Protein AF-A0A924J3J9-F1 (afdb_monomer)

Nearest PDB structures (foldseek):
  7zmg-assembly1_P  TM=5.167E-01  e=5.742E+00  Thermochaetoides thermophila DSM 1495
  4cc9-assembly1_B  TM=5.277E-01  e=7.685E+00  Simian immunodeficiency virus

Solvent-accessible surface area (backbone atoms only — not comparable to full-atom values): 4933 Å² total; per-residue (Å²): 138,83,84,77,81,76,84,74,95,81,74,72,82,80,48,63,68,56,49,41,48,54,39,52,52,53,50,48,66,75,39,59,93,76,53,62,67,65,63,51,50,53,44,47,53,55,54,46,56,78,48,72,83,48,89,70,57,89,53,45,47,63,51,40,46,49,54,40,50,56,52,54,49,51,50,64,78,72,108

Secondary structure (DSSP, 8-state):
--------TTS----HHHHHHHHHHHHHHHHTTTS-HHHHHHHHHHHHHTTTT-S--TTHHHHHHHHHHHHHHHHHHT-

Radius of gyration: 15.39 Å; Cα contacts (8 Å, |Δi|>4): 39; chains: 1; bounding box: 33×22×48 Å

pLDDT: mean 82.26, std 18.71, range [35.44, 97.25]

Mean predicted aligned error: 9.09 Å

Structure (mmCIF, N/CA/C/O backbone):
data_AF-A0A924J3J9-F1
#
_entry.id   AF-A0A924J3J9-F1
#
loop_
_atom_site.group_PDB
_atom_site.id
_atom_site.type_symbol
_atom_site.label_atom_id
_atom_site.label_alt_id
_atom_site.label_comp_id
_atom_site.label_asym_id
_atom_site.label_entity_id
_atom_site.label_seq_id
_atom_site.pdbx_PDB_ins_code
_atom_site.Cartn_x
_atom_site.Cartn_y
_atom_site.Cartn_z
_atom_site.occupancy
_atom_site.B_iso_or_equiv
_atom_site.auth_seq_id
_atom_site.auth_comp_id
_atom_site.auth_asym_id
_atom_site.auth_atom_id
_atom_site.pdbx_PDB_model_num
ATOM 1 N N . MET A 1 1 ? -22.445 9.166 -31.912 1.00 36.66 1 MET A N 1
ATOM 2 C CA . MET A 1 1 ? -21.069 9.682 -32.068 1.00 36.66 1 MET A CA 1
ATOM 3 C C . MET A 1 1 ? -20.282 9.246 -30.846 1.00 36.66 1 MET A C 1
ATOM 5 O O . MET A 1 1 ? -20.603 9.686 -29.753 1.00 36.66 1 MET A O 1
ATOM 9 N N . VAL A 1 2 ? -19.355 8.302 -31.006 1.00 40.47 2 VAL A N 1
ATOM 10 C CA . VAL A 1 2 ? -18.483 7.829 -29.921 1.00 40.47 2 VAL A CA 1
ATOM 11 C C . VAL A 1 2 ? -17.235 8.706 -29.910 1.00 40.47 2 VAL A C 1
ATOM 13 O O . VAL A 1 2 ? -16.527 8.784 -30.910 1.00 40.47 2 VAL A O 1
ATOM 16 N N . SER A 1 3 ? -17.022 9.440 -28.819 1.00 35.44 3 SER A N 1
ATOM 17 C CA . SER A 1 3 ? -15.834 10.275 -28.652 1.00 35.44 3 SER A CA 1
ATOM 18 C C . SER A 1 3 ? -14.667 9.367 -28.274 1.00 35.44 3 SER A C 1
ATOM 20 O O . SER A 1 3 ? -14.582 8.883 -27.148 1.00 35.44 3 SER A O 1
ATOM 22 N N . SER A 1 4 ? -13.818 9.061 -29.251 1.00 47.81 4 SER A N 1
ATOM 23 C CA . SER A 1 4 ? -12.567 8.341 -29.042 1.00 47.81 4 SER A CA 1
ATOM 24 C C . SER A 1 4 ? -11.559 9.290 -28.404 1.00 47.81 4 SER A C 1
ATOM 26 O O . SER A 1 4 ? -10.971 10.130 -29.084 1.00 47.81 4 SER A O 1
ATOM 28 N N . THR A 1 5 ? -11.353 9.173 -27.094 1.00 55.16 5 THR A N 1
ATOM 29 C CA . THR A 1 5 ? -10.271 9.887 -26.416 1.00 55.16 5 THR A CA 1
ATOM 30 C C . THR A 1 5 ? -8.948 9.278 -26.871 1.00 55.16 5 THR A C 1
ATOM 32 O O . THR A 1 5 ? -8.587 8.165 -26.493 1.00 55.16 5 THR A O 1
ATOM 35 N N . VAL A 1 6 ? -8.253 9.992 -27.754 1.00 45.91 6 VAL A N 1
ATOM 36 C CA . VAL A 1 6 ? -6.923 9.637 -28.247 1.00 45.91 6 VAL A CA 1
ATOM 37 C C . VAL A 1 6 ? -5.961 9.640 -27.061 1.00 45.91 6 VAL A C 1
ATOM 39 O O . VAL A 1 6 ? -5.700 10.685 -26.467 1.00 45.91 6 VAL A O 1
ATOM 42 N N . PHE A 1 7 ? -5.445 8.464 -26.704 1.00 48.44 7 PHE A N 1
ATOM 43 C CA . PHE A 1 7 ? -4.383 8.330 -25.713 1.00 48.44 7 PHE A CA 1
ATOM 44 C C . PHE A 1 7 ? -3.114 8.951 -26.310 1.00 48.44 7 PHE A C 1
ATOM 46 O O . PHE A 1 7 ? -2.542 8.411 -27.255 1.00 48.44 7 PHE A O 1
ATOM 53 N N . ASN A 1 8 ? -2.720 10.128 -25.822 1.00 44.97 8 ASN A N 1
ATOM 54 C CA . ASN A 1 8 ? -1.531 10.840 -26.282 1.00 44.97 8 ASN A CA 1
ATOM 55 C C . ASN A 1 8 ? -0.336 10.450 -25.387 1.00 44.97 8 ASN A C 1
ATOM 57 O O . ASN A 1 8 ? -0.296 10.868 -24.232 1.00 44.97 8 ASN A O 1
ATOM 61 N N . PRO A 1 9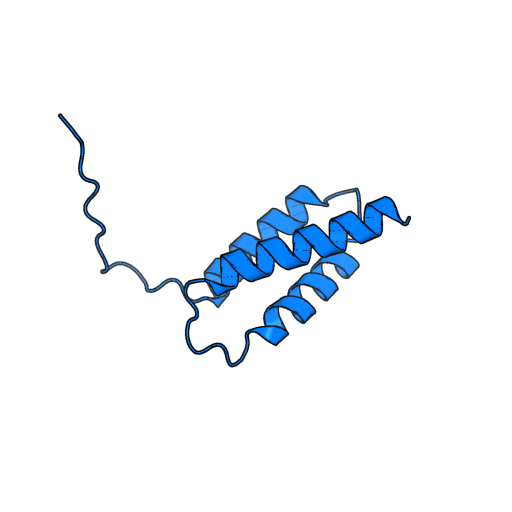 ? 0.651 9.667 -25.862 1.00 49.59 9 PRO A N 1
ATOM 62 C CA . PRO A 1 9 ? 1.705 9.105 -25.011 1.00 49.59 9 PRO A CA 1
ATOM 63 C C . PRO A 1 9 ? 2.889 10.065 -24.759 1.00 49.59 9 PRO A C 1
ATOM 65 O O . PRO A 1 9 ? 4.003 9.605 -24.519 1.00 49.59 9 PRO A O 1
ATOM 68 N N . ARG A 1 10 ? 2.710 11.394 -24.867 1.00 50.84 10 ARG A N 1
ATOM 69 C CA . ARG A 1 10 ? 3.831 12.361 -24.940 1.00 50.84 10 ARG A CA 1
ATOM 70 C C . ARG A 1 10 ? 3.932 13.415 -23.829 1.00 50.84 10 ARG A C 1
ATOM 72 O O . ARG A 1 10 ? 4.700 14.358 -23.979 1.00 50.84 10 ARG A O 1
ATOM 79 N N . THR A 1 11 ? 3.260 13.253 -22.696 1.00 48.94 11 THR A N 1
ATOM 80 C CA . THR A 1 11 ? 3.437 14.151 -21.536 1.00 48.94 11 THR A CA 1
ATOM 81 C C . THR A 1 11 ? 3.735 13.349 -20.283 1.00 48.94 11 THR A C 1
ATOM 83 O O . THR A 1 11 ? 2.809 12.923 -19.609 1.00 48.94 11 THR A O 1
ATOM 86 N N . GLY A 1 12 ? 5.032 13.160 -20.013 1.00 47.12 12 GLY A N 1
ATOM 87 C CA . GLY A 1 12 ? 5.571 12.577 -18.783 1.00 47.12 12 GLY A CA 1
ATOM 88 C C . GLY A 1 12 ? 5.218 11.106 -18.619 1.00 47.12 12 GLY A C 1
ATOM 89 O O . GLY A 1 12 ? 4.077 10.773 -18.328 1.00 47.12 12 GLY A O 1
ATOM 90 N N . GLN A 1 13 ? 6.187 10.202 -18.772 1.00 43.09 13 GLN A N 1
ATOM 91 C CA . GLN A 1 13 ? 5.975 8.857 -18.241 1.00 43.09 13 GLN A CA 1
ATOM 92 C C . GLN A 1 13 ? 5.627 9.016 -16.755 1.00 43.09 13 GLN A C 1
ATOM 94 O O . GLN A 1 13 ? 6.432 9.627 -16.045 1.00 43.09 13 GLN A O 1
ATOM 99 N N . PRO A 1 14 ? 4.468 8.516 -16.290 1.00 51.25 14 PRO A N 1
ATOM 100 C CA . PRO A 1 14 ? 4.207 8.413 -14.868 1.00 51.25 14 PRO A CA 1
ATOM 101 C C . PRO A 1 14 ? 5.378 7.633 -14.289 1.00 51.25 14 PRO A C 1
ATOM 103 O O . PRO A 1 14 ? 5.639 6.484 -14.666 1.00 51.25 14 PRO A O 1
ATOM 106 N N . THR A 1 15 ? 6.197 8.295 -13.480 1.00 52.88 15 THR A N 1
ATOM 107 C CA . THR A 1 15 ? 7.155 7.551 -12.686 1.00 52.88 15 THR A CA 1
ATOM 108 C C . THR A 1 15 ? 6.304 6.773 -11.704 1.00 52.88 15 THR A C 1
ATOM 110 O O . THR A 1 15 ? 5.406 7.321 -11.075 1.00 52.88 15 THR A O 1
ATOM 113 N N . ILE A 1 16 ? 6.576 5.482 -11.563 1.00 60.12 16 ILE A N 1
ATOM 114 C CA . ILE A 1 16 ? 5.850 4.621 -10.616 1.00 60.12 16 ILE A CA 1
ATOM 115 C C . ILE A 1 16 ? 5.882 5.222 -9.209 1.00 60.12 16 ILE A C 1
ATOM 117 O O . ILE A 1 16 ? 4.974 5.005 -8.426 1.00 60.12 16 ILE A O 1
ATOM 121 N N . GLN A 1 17 ? 6.904 6.026 -8.910 1.00 65.69 17 GLN A N 1
ATOM 122 C CA . GLN A 1 17 ? 6.998 6.810 -7.687 1.00 65.69 17 GLN A CA 1
ATOM 123 C C . GLN A 1 17 ? 5.859 7.837 -7.527 1.00 65.69 17 GLN A C 1
ATOM 125 O O . GLN A 1 17 ? 5.348 7.971 -6.422 1.00 65.69 17 GLN A O 1
ATOM 130 N N . GLY A 1 18 ? 5.437 8.523 -8.595 1.00 72.56 18 GLY A N 1
ATOM 131 C CA . GLY A 1 18 ? 4.277 9.422 -8.580 1.00 72.56 18 GLY A CA 1
ATOM 132 C C . GLY A 1 18 ? 2.956 8.663 -8.451 1.00 72.56 18 GLY A C 1
ATOM 133 O O . GLY A 1 18 ? 2.151 8.981 -7.583 1.00 72.56 18 GLY A O 1
ATOM 134 N N . ASP A 1 19 ? 2.780 7.584 -9.220 1.00 79.69 19 ASP A N 1
ATOM 135 C CA . ASP A 1 19 ? 1.567 6.760 -9.119 1.00 79.69 19 ASP A CA 1
ATOM 136 C C . ASP A 1 19 ? 1.428 6.103 -7.732 1.00 79.69 19 ASP A C 1
ATOM 138 O O . ASP A 1 19 ? 0.326 5.971 -7.202 1.00 79.69 19 ASP A O 1
ATOM 142 N N . LEU A 1 20 ? 2.544 5.697 -7.115 1.00 84.88 20 LEU A N 1
ATOM 143 C CA . LEU A 1 20 ? 2.559 5.166 -5.751 1.00 84.88 20 LEU A CA 1
ATOM 144 C C . LEU A 1 20 ? 2.293 6.245 -4.701 1.00 84.88 20 LEU A C 1
ATOM 146 O O . LEU A 1 20 ? 1.700 5.933 -3.672 1.00 84.88 20 LEU A O 1
ATOM 150 N N . GLN A 1 21 ? 2.683 7.497 -4.948 1.00 89.50 21 GLN A N 1
ATOM 151 C CA . GLN A 1 21 ? 2.349 8.612 -4.064 1.00 89.50 21 GLN A CA 1
ATOM 152 C C . GLN A 1 21 ? 0.840 8.892 -4.071 1.00 89.50 21 GLN A C 1
ATOM 154 O O . GLN A 1 21 ? 0.250 9.053 -3.004 1.00 89.50 21 GLN A O 1
ATOM 159 N N . ASP A 1 22 ? 0.202 8.863 -5.244 1.00 90.12 22 ASP A N 1
ATOM 160 C CA . ASP A 1 22 ? -1.256 8.983 -5.361 1.00 90.12 22 ASP A CA 1
ATOM 161 C C . ASP A 1 22 ? -1.980 7.816 -4.673 1.00 90.12 22 ASP A C 1
ATOM 163 O O . ASP A 1 22 ? -3.003 8.009 -4.012 1.00 90.12 22 ASP A O 1
ATOM 167 N N . VAL A 1 23 ? -1.448 6.594 -4.795 1.00 92.88 23 VAL A N 1
ATOM 168 C CA . VAL A 1 23 ? -1.967 5.425 -4.071 1.00 92.88 23 VAL A CA 1
ATOM 169 C C . VAL A 1 23 ? -1.835 5.616 -2.563 1.00 92.88 23 VAL A C 1
ATOM 171 O O . VAL A 1 23 ? -2.819 5.418 -1.856 1.00 92.88 23 VAL A O 1
ATOM 174 N N . ALA A 1 24 ? -0.665 6.031 -2.075 1.00 92.19 24 ALA A N 1
ATOM 175 C CA . ALA A 1 24 ? -0.435 6.272 -0.655 1.00 92.19 24 ALA A CA 1
ATOM 176 C C . ALA A 1 24 ? -1.404 7.323 -0.104 1.00 92.19 24 ALA A C 1
ATOM 178 O O . ALA A 1 24 ? -2.036 7.090 0.922 1.00 92.19 24 ALA A O 1
ATOM 179 N N . HIS A 1 25 ? -1.588 8.437 -0.818 1.00 94.00 25 HIS A N 1
ATOM 180 C CA . HIS A 1 25 ? -2.525 9.483 -0.422 1.00 94.00 25 HIS A CA 1
ATOM 181 C C . HIS A 1 25 ? -3.959 8.953 -0.296 1.00 94.00 25 HIS A C 1
ATOM 183 O O . HIS A 1 25 ? -4.586 9.132 0.743 1.00 94.00 25 HIS A O 1
ATOM 189 N N . ARG A 1 26 ? -4.448 8.222 -1.306 1.00 94.38 26 ARG A N 1
ATOM 190 C CA . ARG A 1 26 ? -5.804 7.649 -1.291 1.00 94.38 26 ARG A CA 1
ATOM 191 C C . ARG A 1 26 ? -6.014 6.633 -0.174 1.00 94.38 26 ARG A C 1
ATOM 193 O O . ARG A 1 26 ? -7.088 6.594 0.413 1.00 94.38 26 ARG A O 1
ATOM 200 N N . VAL A 1 27 ? -5.014 5.795 0.101 1.00 94.06 27 VAL A N 1
ATOM 201 C CA . VAL A 1 27 ? -5.091 4.829 1.204 1.00 94.06 27 VAL A CA 1
ATOM 202 C C . VAL A 1 27 ? -5.137 5.569 2.542 1.00 94.06 27 VAL A C 1
ATOM 204 O O . VAL A 1 27 ? -5.962 5.236 3.385 1.00 94.06 27 VAL A O 1
ATOM 207 N N . HIS A 1 28 ? -4.314 6.601 2.731 1.00 95.44 28 HIS A N 1
ATOM 208 C CA . HIS A 1 28 ? -4.375 7.424 3.941 1.00 95.44 28 HIS A CA 1
ATOM 209 C C . HIS A 1 28 ? -5.750 8.062 4.135 1.00 95.44 28 HIS A C 1
ATOM 211 O O . HIS A 1 28 ? -6.299 7.956 5.222 1.00 95.44 28 HIS A O 1
ATOM 217 N N . GLU A 1 29 ? -6.351 8.636 3.092 1.00 95.69 29 GLU A N 1
ATOM 218 C CA . GLU A 1 29 ? -7.715 9.182 3.174 1.00 95.69 29 GLU A CA 1
ATOM 219 C C . GLU A 1 29 ? -8.764 8.117 3.544 1.00 95.69 29 GLU A C 1
ATOM 221 O O . GLU A 1 29 ? -9.687 8.383 4.309 1.00 95.69 29 GLU A O 1
ATOM 226 N N . GLU A 1 30 ? -8.638 6.897 3.016 1.00 95.06 30 GLU A N 1
ATOM 227 C CA . GLU A 1 30 ? -9.597 5.809 3.248 1.00 95.06 30 GLU A CA 1
ATOM 228 C C . GLU A 1 30 ? -9.558 5.267 4.690 1.00 95.06 30 GLU A C 1
ATOM 230 O O . GLU A 1 30 ? -10.598 4.877 5.249 1.00 95.06 30 GLU A O 1
ATOM 235 N N . PHE A 1 31 ? -8.368 5.255 5.294 1.00 94.44 31 PHE A N 1
ATOM 236 C CA . PHE A 1 31 ? -8.110 4.726 6.636 1.00 94.44 31 PHE A CA 1
ATOM 237 C C . PHE A 1 31 ? -7.904 5.811 7.702 1.00 94.44 31 PHE A C 1
ATOM 239 O O . PHE A 1 31 ? -7.676 5.474 8.869 1.00 94.44 31 PHE A O 1
ATOM 246 N N . ASP A 1 32 ? -8.045 7.087 7.336 1.00 93.75 32 ASP A N 1
ATOM 247 C CA . ASP A 1 32 ? -7.942 8.213 8.260 1.00 93.75 32 ASP A CA 1
ATOM 248 C C . ASP A 1 32 ? -8.912 8.049 9.437 1.00 93.75 32 ASP A C 1
ATOM 250 O O . ASP A 1 32 ? -10.077 7.668 9.285 1.00 93.75 32 ASP A O 1
ATOM 254 N N . GLY A 1 33 ? -8.396 8.264 10.646 1.00 91.38 33 GLY A N 1
ATOM 255 C CA . GLY A 1 33 ? -9.136 8.081 11.895 1.00 91.38 33 GLY A CA 1
ATOM 256 C C . GLY A 1 33 ? -9.527 6.636 12.247 1.00 91.38 33 GLY A C 1
ATOM 257 O O . GLY A 1 33 ? -10.079 6.427 13.327 1.00 91.38 33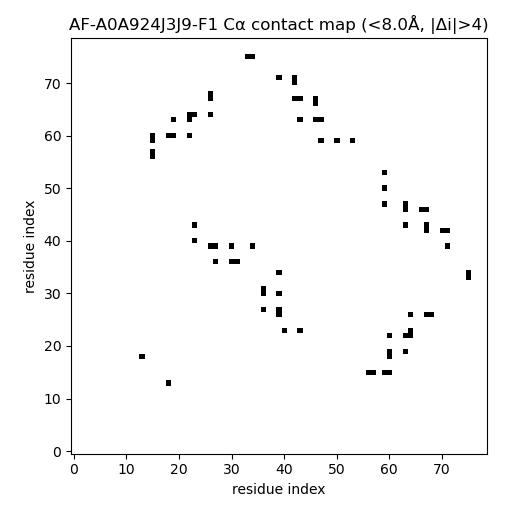 GLY A O 1
ATOM 258 N N . LYS A 1 34 ? -9.250 5.637 11.395 1.00 93.44 34 LYS A N 1
ATOM 259 C CA . LYS A 1 34 ? -9.521 4.209 11.667 1.00 93.44 34 LYS A CA 1
ATOM 260 C C . LYS A 1 34 ? -8.274 3.449 12.111 1.00 93.44 34 LYS A C 1
ATOM 262 O O . LYS A 1 34 ? -8.372 2.543 12.931 1.00 93.44 34 LYS A O 1
ATOM 267 N N . LEU A 1 35 ? -7.114 3.804 11.561 1.00 92.94 35 LEU A N 1
ATOM 268 C CA . LEU A 1 35 ? -5.819 3.207 11.885 1.00 92.94 35 LEU A CA 1
ATOM 269 C C . LEU A 1 35 ? -4.783 4.294 12.171 1.00 92.94 35 LEU A C 1
ATOM 271 O O . LEU A 1 35 ? -4.930 5.436 11.741 1.00 92.94 35 LEU A O 1
ATOM 275 N N . ASP A 1 36 ? -3.715 3.923 12.883 1.00 92.94 36 ASP A N 1
ATOM 276 C CA . ASP A 1 36 ? -2.536 4.782 13.011 1.00 92.94 36 ASP A CA 1
ATOM 277 C C . ASP A 1 36 ? -1.937 5.016 11.608 1.00 92.94 36 ASP A C 1
ATOM 279 O O . ASP A 1 36 ? -1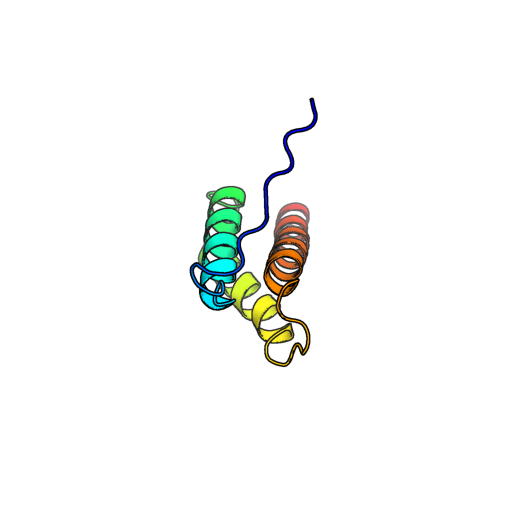.607 4.034 10.930 1.00 92.94 36 ASP A O 1
ATOM 283 N N . PRO A 1 37 ? -1.752 6.276 11.169 1.00 90.25 37 PRO A N 1
ATOM 284 C CA . PRO A 1 37 ? -1.101 6.592 9.899 1.00 90.25 37 PRO A CA 1
ATOM 285 C C . PRO A 1 37 ? 0.252 5.892 9.718 1.00 90.25 37 PRO A C 1
ATOM 287 O O . PRO A 1 37 ? 0.586 5.466 8.616 1.00 90.25 37 PRO A O 1
ATOM 290 N N . ARG A 1 38 ? 1.011 5.670 10.800 1.00 91.88 38 ARG A N 1
ATOM 291 C CA . ARG A 1 38 ? 2.279 4.927 10.740 1.00 91.88 38 ARG A CA 1
ATOM 292 C C . ARG A 1 38 ? 2.080 3.470 10.345 1.00 91.88 38 ARG A C 1
ATOM 294 O O . ARG A 1 38 ? 2.862 2.935 9.568 1.00 91.88 38 ARG A O 1
ATOM 301 N N . ALA A 1 39 ? 1.021 2.835 10.840 1.00 92.31 39 ALA A N 1
ATOM 302 C CA . ALA A 1 39 ? 0.697 1.459 10.480 1.00 92.31 39 ALA A CA 1
ATOM 303 C C . ALA A 1 39 ? 0.271 1.341 9.005 1.00 92.31 39 ALA A C 1
ATOM 305 O O . ALA A 1 39 ? 0.522 0.305 8.379 1.00 92.31 39 ALA A O 1
ATOM 306 N N . VAL A 1 40 ? -0.346 2.395 8.456 1.00 93.25 40 VAL A N 1
ATOM 307 C CA . VAL A 1 40 ? -0.677 2.526 7.029 1.00 93.25 40 VAL A CA 1
ATOM 308 C C . VAL A 1 40 ? 0.594 2.692 6.190 1.00 93.25 40 VAL A C 1
ATOM 310 O O . VAL A 1 40 ? 0.783 1.950 5.225 1.00 93.25 40 VAL A O 1
ATOM 313 N N . ASP A 1 41 ? 1.507 3.583 6.591 1.00 92.62 41 ASP A N 1
ATOM 314 C CA . ASP A 1 41 ? 2.798 3.799 5.920 1.00 92.62 41 ASP A CA 1
ATOM 315 C C . ASP A 1 41 ? 3.669 2.536 5.897 1.00 92.62 41 ASP A C 1
ATOM 317 O O . ASP A 1 41 ? 4.239 2.183 4.863 1.00 92.62 41 ASP A O 1
ATOM 321 N N . GLU A 1 42 ? 3.751 1.819 7.019 1.00 93.06 42 GLU A N 1
ATOM 322 C CA . GLU A 1 42 ? 4.498 0.562 7.114 1.00 93.06 42 GLU A CA 1
ATOM 323 C C 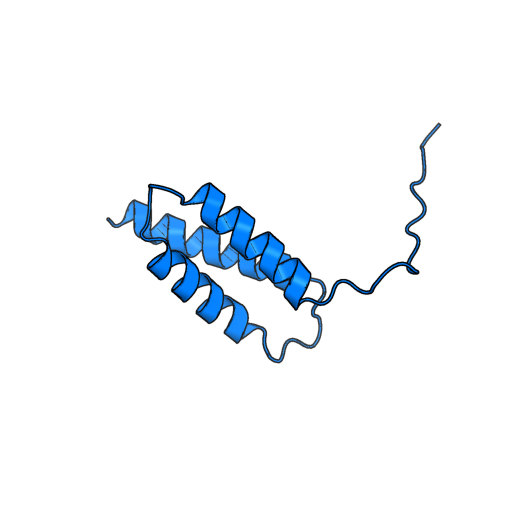. GLU A 1 42 ? 3.927 -0.515 6.182 1.00 93.06 42 GLU A C 1
ATOM 325 O O . GLU A 1 42 ? 4.685 -1.236 5.527 1.00 93.06 42 GLU A O 1
ATOM 330 N N . CYS A 1 43 ? 2.596 -0.615 6.086 1.00 95.25 43 CYS A N 1
ATOM 331 C CA . CYS A 1 43 ? 1.932 -1.539 5.169 1.00 95.25 43 CYS A CA 1
ATOM 332 C C . CYS A 1 43 ? 2.219 -1.167 3.705 1.00 95.25 43 CYS A C 1
ATOM 334 O O . CYS A 1 43 ? 2.656 -2.021 2.932 1.00 95.25 43 CYS A O 1
ATOM 336 N N . LEU A 1 44 ? 2.078 0.114 3.346 1.00 93.81 44 LEU A N 1
ATOM 337 C CA . LEU A 1 44 ? 2.400 0.635 2.014 1.00 93.81 44 LEU A CA 1
ATOM 338 C C . LEU A 1 44 ? 3.848 0.343 1.618 1.00 93.81 44 LEU A C 1
ATOM 340 O O . LEU A 1 44 ? 4.090 -0.179 0.530 1.00 93.81 44 LEU A O 1
ATOM 344 N N . ALA A 1 45 ? 4.808 0.645 2.494 1.00 92.81 45 ALA A N 1
ATOM 345 C CA . ALA A 1 45 ? 6.226 0.430 2.232 1.00 92.81 45 ALA A CA 1
ATOM 346 C C . ALA A 1 45 ? 6.544 -1.055 2.023 1.00 92.81 45 ALA A C 1
ATOM 348 O O . ALA A 1 45 ? 7.267 -1.409 1.088 1.00 92.81 45 ALA A O 1
ATOM 349 N N . ARG A 1 46 ? 5.973 -1.930 2.859 1.00 95.19 46 ARG A N 1
ATOM 350 C CA . ARG A 1 46 ? 6.189 -3.373 2.758 1.00 95.19 46 ARG A CA 1
ATOM 351 C C . ARG A 1 46 ? 5.615 -3.944 1.464 1.00 95.19 46 ARG A C 1
ATOM 353 O O . ARG A 1 46 ? 6.342 -4.622 0.746 1.00 95.19 46 ARG A O 1
ATOM 360 N N . VAL A 1 47 ? 4.360 -3.630 1.142 1.00 94.81 47 VAL A N 1
ATOM 361 C CA . VAL A 1 47 ? 3.710 -4.114 -0.086 1.00 94.81 47 VAL A CA 1
ATOM 362 C C . VAL A 1 47 ? 4.403 -3.547 -1.326 1.00 94.81 47 VAL A C 1
ATOM 364 O O . VAL A 1 47 ? 4.633 -4.275 -2.286 1.00 94.81 47 VAL A O 1
ATOM 367 N N . ALA A 1 48 ? 4.794 -2.269 -1.326 1.00 91.50 48 ALA A N 1
ATOM 368 C CA . ALA A 1 48 ? 5.526 -1.677 -2.445 1.00 91.50 48 ALA A CA 1
ATOM 369 C C . ALA A 1 48 ? 6.893 -2.348 -2.671 1.00 91.50 48 ALA A C 1
ATOM 371 O O . ALA A 1 48 ? 7.295 -2.538 -3.823 1.00 91.50 48 ALA A O 1
ATOM 372 N N . ALA A 1 49 ? 7.586 -2.747 -1.598 1.00 92.12 49 ALA A N 1
ATOM 373 C CA . ALA A 1 49 ? 8.879 -3.418 -1.686 1.00 92.12 49 ALA A CA 1
ATOM 374 C C . ALA A 1 49 ? 8.804 -4.767 -2.425 1.00 92.12 49 ALA A C 1
ATOM 376 O O . ALA A 1 49 ? 9.751 -5.112 -3.135 1.00 92.12 49 ALA A O 1
ATOM 377 N N . GLU A 1 50 ? 7.675 -5.482 -2.351 1.00 93.62 50 GLU A N 1
ATOM 378 C CA . GLU A 1 50 ? 7.447 -6.738 -3.088 1.00 93.62 50 GLU A CA 1
ATOM 379 C C . GLU A 1 50 ? 7.520 -6.559 -4.614 1.00 93.62 50 GLU A C 1
ATOM 381 O O . GLU A 1 50 ? 7.816 -7.502 -5.348 1.00 93.62 50 GLU A O 1
ATOM 386 N N . PHE A 1 51 ? 7.305 -5.336 -5.107 1.00 91.06 51 PHE A N 1
ATOM 387 C CA . PHE A 1 51 ? 7.321 -5.010 -6.533 1.00 91.06 51 PHE A CA 1
ATOM 388 C C . PHE A 1 51 ? 8.602 -4.309 -7.000 1.00 91.06 51 PHE A C 1
ATOM 390 O O . PHE A 1 51 ? 8.657 -3.855 -8.147 1.00 91.06 51 PHE A O 1
ATOM 397 N N . THR A 1 52 ? 9.637 -4.219 -6.159 1.00 88.56 52 THR A N 1
ATOM 398 C CA . THR A 1 52 ? 10.891 -3.513 -6.488 1.00 88.56 52 THR A CA 1
ATOM 399 C C . THR A 1 52 ? 11.513 -4.024 -7.793 1.00 88.56 52 THR A C 1
ATOM 401 O O . THR A 1 52 ? 11.891 -3.224 -8.651 1.00 88.56 52 THR A O 1
ATOM 404 N N . ASP A 1 53 ? 11.507 -5.345 -7.994 1.00 88.12 53 ASP A N 1
ATOM 405 C CA . ASP A 1 53 ? 12.068 -6.025 -9.170 1.00 88.12 53 ASP A CA 1
ATOM 406 C C . ASP A 1 53 ? 11.017 -6.376 -10.243 1.00 88.12 53 ASP A C 1
ATOM 408 O O . ASP A 1 53 ? 11.262 -7.182 -11.150 1.00 88.12 53 ASP A O 1
ATOM 412 N N . ALA A 1 54 ? 9.816 -5.790 -10.167 1.00 88.56 54 ALA A N 1
ATOM 413 C CA . ALA A 1 54 ? 8.742 -6.082 -11.109 1.00 88.56 54 ALA A CA 1
ATOM 414 C C . ALA A 1 54 ? 9.115 -5.648 -12.537 1.00 88.56 54 ALA A C 1
ATOM 416 O O . ALA A 1 54 ? 9.322 -4.469 -12.829 1.00 88.56 54 ALA A O 1
ATOM 417 N N . LYS A 1 55 ? 9.127 -6.611 -13.467 1.00 88.12 55 LYS A N 1
ATOM 418 C CA . LYS A 1 55 ? 9.415 -6.357 -14.891 1.00 88.12 55 LYS A CA 1
ATOM 419 C C . LYS A 1 55 ? 8.321 -5.538 -15.585 1.00 88.12 55 LYS A C 1
ATOM 421 O O . LYS A 1 55 ? 8.614 -4.788 -16.511 1.00 88.12 55 LYS A O 1
ATOM 426 N N . VAL A 1 56 ? 7.068 -5.673 -15.143 1.00 88.25 56 VAL A N 1
ATOM 427 C CA . VAL A 1 56 ? 5.920 -4.908 -15.652 1.00 88.25 56 VAL A CA 1
ATOM 428 C C . VAL A 1 56 ? 5.438 -3.976 -14.552 1.00 88.25 56 VAL A C 1
ATOM 430 O O . VAL A 1 56 ? 4.816 -4.411 -13.587 1.00 88.25 56 VAL A O 1
ATOM 433 N N . ARG A 1 57 ? 5.734 -2.684 -14.699 1.00 87.81 57 ARG A N 1
ATOM 434 C CA . ARG A 1 57 ? 5.528 -1.706 -13.623 1.00 87.81 57 ARG A CA 1
ATOM 435 C C . ARG A 1 57 ? 4.220 -0.915 -13.737 1.00 87.81 57 ARG A C 1
ATOM 437 O O . ARG A 1 57 ? 3.787 -0.324 -12.759 1.00 87.81 57 ARG A O 1
ATOM 444 N N . SER A 1 58 ? 3.550 -0.966 -14.890 1.00 87.25 58 SER A N 1
ATOM 445 C CA . SER A 1 58 ? 2.283 -0.261 -15.147 1.00 87.25 58 SER A CA 1
ATOM 446 C C . SER A 1 58 ? 1.118 -0.719 -14.262 1.00 87.25 58 SER A C 1
ATOM 448 O O . SER A 1 58 ? 0.178 0.039 -14.055 1.00 87.25 58 SER A O 1
ATOM 450 N N . PHE A 1 59 ? 1.168 -1.947 -13.738 1.00 90.19 59 PHE A N 1
ATOM 451 C CA . PHE A 1 59 ? 0.134 -2.491 -12.849 1.00 90.19 59 PHE A CA 1
ATOM 452 C C . PHE A 1 59 ? 0.479 -2.380 -11.363 1.00 90.19 59 PHE A C 1
ATOM 454 O O . PHE A 1 59 ? -0.392 -2.611 -10.527 1.00 90.19 59 PHE A O 1
ATOM 461 N N . VAL A 1 60 ? 1.719 -2.017 -11.021 1.00 93.19 60 VAL A N 1
ATOM 462 C CA . VAL A 1 60 ? 2.186 -1.953 -9.628 1.00 93.19 60 VAL A CA 1
ATOM 463 C C . VAL A 1 60 ? 1.300 -1.044 -8.768 1.00 93.19 60 VAL A C 1
ATOM 465 O O . VAL A 1 60 ? 0.877 -1.508 -7.715 1.00 93.19 60 VAL A O 1
ATOM 468 N N . PRO A 1 61 ? 0.899 0.167 -9.203 1.00 92.81 61 PRO A N 1
ATOM 469 C CA . PRO A 1 61 ? 0.032 1.022 -8.387 1.00 92.81 61 PRO A CA 1
ATOM 470 C C . PRO A 1 61 ? -1.321 0.374 -8.051 1.00 92.81 61 PRO A C 1
ATOM 472 O O . PRO A 1 61 ? -1.804 0.471 -6.924 1.00 92.81 61 PRO A O 1
ATOM 475 N N . LEU A 1 62 ? -1.920 -0.342 -9.009 1.00 94.12 62 LEU A N 1
ATOM 476 C CA . LEU A 1 62 ? -3.199 -1.030 -8.808 1.00 94.12 62 LEU A CA 1
ATOM 477 C C . LEU A 1 62 ? -3.069 -2.201 -7.829 1.00 94.12 62 LEU A C 1
ATOM 479 O O . LEU A 1 62 ? -3.948 -2.396 -6.989 1.00 94.12 62 LEU A O 1
ATOM 483 N N . LEU A 1 63 ? -1.983 -2.970 -7.939 1.00 95.50 63 LEU A N 1
ATOM 484 C CA . LEU A 1 63 ? -1.720 -4.110 -7.063 1.00 95.50 63 LEU A CA 1
ATOM 485 C C . LEU A 1 63 ? -1.376 -3.660 -5.643 1.00 95.50 63 LEU A C 1
ATOM 487 O O . LEU A 1 63 ? -1.940 -4.198 -4.696 1.00 95.50 63 LEU A O 1
ATOM 491 N N . VAL A 1 64 ? -0.529 -2.635 -5.498 1.00 95.12 64 VAL A N 1
ATOM 492 C CA . VAL A 1 64 ? -0.180 -2.063 -4.191 1.00 95.12 64 VAL A CA 1
ATOM 493 C C . VAL A 1 64 ? -1.428 -1.546 -3.490 1.00 95.12 64 VAL A C 1
ATOM 495 O O . VAL A 1 64 ? -1.668 -1.926 -2.349 1.00 95.12 64 VAL A O 1
ATOM 498 N N . ARG A 1 65 ? -2.275 -0.764 -4.178 1.00 95.44 65 ARG A N 1
ATOM 499 C CA . ARG A 1 65 ? -3.540 -0.297 -3.596 1.00 95.44 65 ARG A CA 1
ATOM 500 C C . ARG A 1 65 ? -4.391 -1.464 -3.103 1.00 95.44 65 ARG A C 1
ATOM 502 O O . ARG A 1 65 ? -4.875 -1.426 -1.982 1.00 95.44 65 ARG A O 1
ATOM 509 N N . ARG A 1 66 ? -4.577 -2.490 -3.940 1.00 97.19 66 ARG A N 1
ATOM 510 C CA . ARG A 1 66 ? -5.423 -3.636 -3.598 1.00 97.19 66 ARG A CA 1
ATOM 511 C C . ARG A 1 66 ? -4.909 -4.379 -2.366 1.00 97.19 66 ARG A C 1
ATOM 513 O O . ARG A 1 66 ? -5.678 -4.587 -1.439 1.00 97.19 66 ARG A O 1
ATOM 520 N N . TYR A 1 67 ? -3.637 -4.767 -2.356 1.00 97.25 67 TYR A N 1
ATOM 521 C CA . TYR A 1 67 ? -3.088 -5.570 -1.263 1.00 97.25 67 TYR A CA 1
ATOM 522 C C . TYR A 1 67 ? -3.010 -4.800 0.053 1.00 97.25 67 TYR A C 1
ATOM 524 O O . TYR A 1 67 ? -3.307 -5.367 1.099 1.00 97.25 67 TYR A O 1
ATOM 532 N N . VAL A 1 68 ? -2.693 -3.505 0.002 1.00 96.50 68 VAL A N 1
ATOM 533 C CA . VAL A 1 68 ? -2.717 -2.651 1.193 1.00 96.50 68 VAL A CA 1
ATOM 534 C C . VAL A 1 68 ? -4.138 -2.512 1.738 1.00 96.50 68 VAL A C 1
ATOM 536 O O . VAL A 1 68 ? -4.338 -2.701 2.933 1.00 96.50 68 VAL A O 1
ATOM 539 N N . SER A 1 69 ? -5.134 -2.241 0.886 1.00 94.94 69 SER A N 1
ATOM 540 C CA . SER A 1 69 ? -6.533 -2.162 1.323 1.00 94.94 69 SER A CA 1
ATOM 541 C C . SER A 1 69 ? -7.012 -3.475 1.950 1.00 94.94 69 SER A C 1
ATOM 543 O O . SER A 1 69 ? -7.581 -3.438 3.036 1.00 94.94 69 SER A O 1
ATOM 545 N N . ASP A 1 70 ? -6.749 -4.620 1.311 1.00 96.81 70 ASP A N 1
ATOM 546 C CA . ASP A 1 70 ? -7.155 -5.938 1.820 1.00 96.81 70 ASP A CA 1
ATOM 547 C C . ASP A 1 70 ? -6.529 -6.216 3.202 1.00 96.81 70 ASP A C 1
ATOM 549 O O . ASP A 1 70 ? -7.202 -6.678 4.124 1.00 96.81 70 ASP A O 1
ATOM 553 N N . GLU A 1 71 ? -5.248 -5.887 3.382 1.00 96.06 71 GLU A N 1
ATOM 554 C CA . GLU A 1 71 ? -4.557 -6.110 4.649 1.00 96.06 71 GLU A CA 1
ATOM 555 C C . GLU A 1 71 ? -5.029 -5.167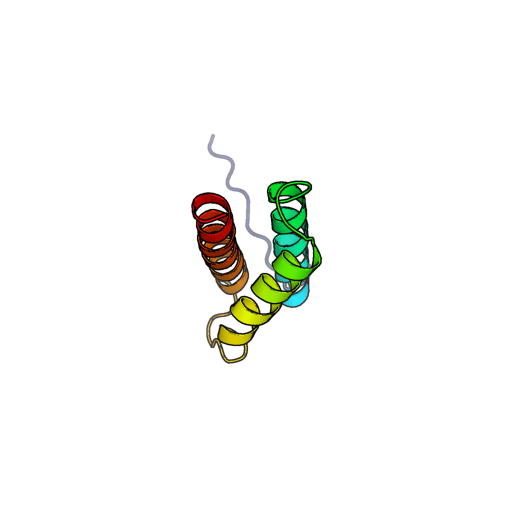 5.764 1.00 96.06 71 GLU A C 1
ATOM 557 O O . GLU A 1 71 ? -5.292 -5.612 6.883 1.00 96.06 71 GLU A O 1
ATOM 562 N N . LEU A 1 72 ? -5.135 -3.865 5.485 1.00 95.31 72 LEU A N 1
ATOM 563 C CA . LEU A 1 72 ? -5.585 -2.880 6.469 1.00 95.31 72 LEU A CA 1
ATOM 564 C C . LEU A 1 72 ? -7.042 -3.128 6.876 1.00 95.31 72 LEU A C 1
ATOM 566 O O . LEU A 1 72 ? -7.374 -3.000 8.054 1.00 95.31 72 LEU A O 1
ATOM 570 N N . GLN A 1 73 ? -7.889 -3.554 5.936 1.00 95.44 73 GLN A N 1
ATOM 571 C CA . GLN A 1 73 ? -9.254 -3.979 6.228 1.00 95.44 73 GLN A CA 1
ATOM 572 C C . GLN A 1 73 ? -9.268 -5.200 7.156 1.00 95.44 73 GLN A C 1
ATOM 574 O O . GLN A 1 73 ? -9.967 -5.186 8.166 1.00 95.44 73 GLN A O 1
ATOM 579 N N . GLY A 1 74 ? -8.431 -6.208 6.891 1.00 93.94 74 GLY A N 1
ATOM 580 C CA . GLY A 1 74 ? -8.280 -7.359 7.785 1.00 93.94 74 GLY A CA 1
ATOM 581 C C . GLY A 1 74 ? -7.834 -6.965 9.199 1.00 93.94 74 GLY A C 1
ATOM 582 O O . GLY A 1 74 ? -8.301 -7.540 10.179 1.00 93.94 74 GLY A O 1
ATOM 583 N N . ARG A 1 75 ? -6.984 -5.939 9.343 1.00 90.81 75 ARG A N 1
ATOM 584 C CA . ARG A 1 75 ? -6.607 -5.409 1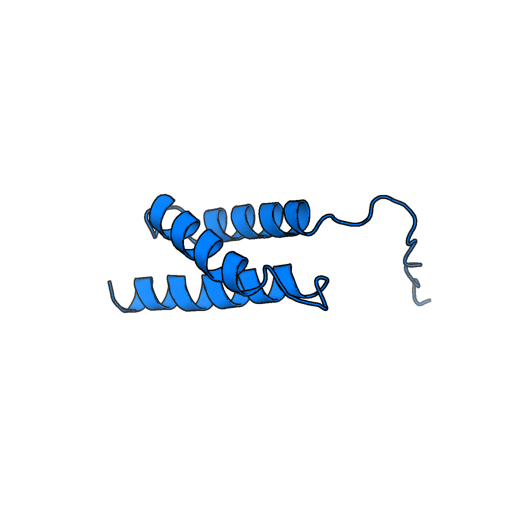0.668 1.00 90.81 75 ARG A CA 1
ATOM 585 C C . ARG A 1 75 ? -7.783 -4.765 11.399 1.00 90.81 75 ARG A C 1
ATOM 587 O O . ARG A 1 75 ? -7.862 -4.918 12.609 1.00 90.81 75 ARG A O 1
ATOM 594 N N . LEU A 1 76 ? -8.679 -4.075 10.692 1.00 91.00 76 LEU A N 1
ATOM 595 C CA . LEU A 1 76 ? -9.887 -3.495 11.290 1.00 91.00 76 LEU A CA 1
ATOM 596 C C . LEU A 1 76 ? -10.892 -4.561 11.734 1.00 91.00 76 LEU A C 1
ATOM 598 O O . LEU A 1 76 ? -11.555 -4.383 12.746 1.00 91.00 76 LEU A O 1
ATOM 602 N N . GLU A 1 77 ? -11.005 -5.662 10.994 1.00 90.88 77 GLU A N 1
ATOM 603 C CA . GLU A 1 77 ? -11.910 -6.769 11.333 1.00 90.88 77 GLU A CA 1
ATOM 604 C C . GLU A 1 77 ? -11.425 -7.596 12.536 1.00 90.88 77 GLU A C 1
ATOM 606 O O . GLU A 1 77 ? -12.219 -8.285 13.178 1.00 90.88 77 GLU A O 1
ATOM 611 N N . HIS A 1 78 ? -10.128 -7.527 12.846 1.00 80.62 78 HIS A N 1
ATOM 612 C CA . HIS A 1 78 ? -9.487 -8.256 13.942 1.00 80.62 78 HIS A CA 1
ATOM 613 C C .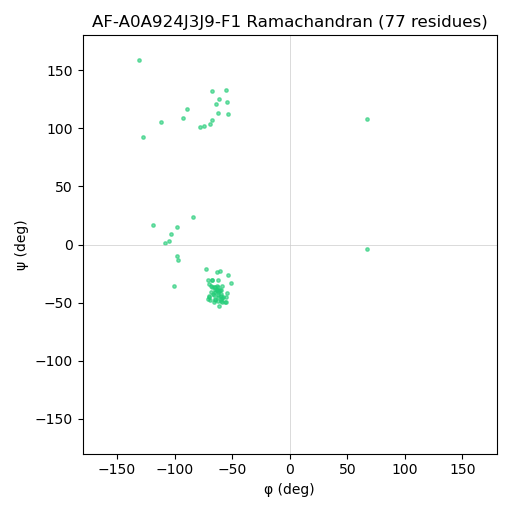 HIS A 1 78 ? -9.074 -7.380 15.142 1.00 80.62 78 HIS A C 1
ATOM 615 O O . HIS A 1 78 ? -8.495 -7.920 16.088 1.00 80.62 78 HIS A O 1
ATOM 621 N N . ALA A 1 79 ? -9.342 -6.070 15.104 1.00 61.72 79 ALA A N 1
ATOM 622 C CA . ALA A 1 79 ? -9.093 -5.119 16.196 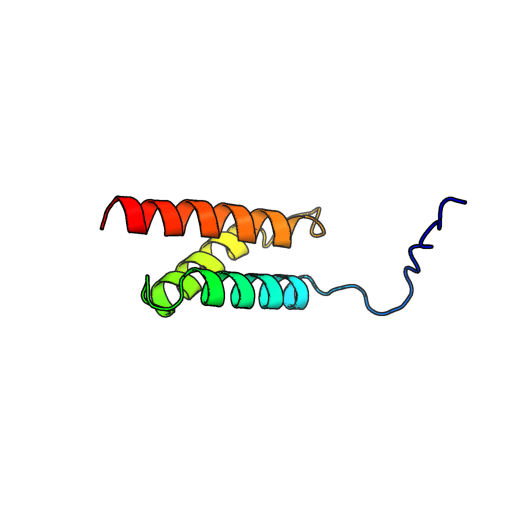1.00 61.7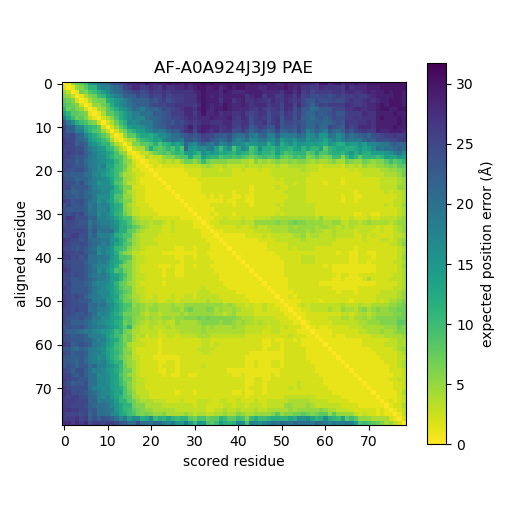2 79 ALA A CA 1
ATOM 623 C C . ALA A 1 79 ? -10.258 -5.075 17.197 1.00 61.72 79 ALA A C 1
ATOM 625 O O . ALA A 1 79 ? -9.969 -4.934 18.408 1.00 61.72 79 ALA A O 1
#

Sequence (79 aa):
MVSSTVFNPRTGQPTIQGDLQDVAHRVHEEFDGKLDPRAVDECLARVAAEFTDAKVRSFVPLLVRRYVSDELQGRLEHA

Foldseek 3Di:
DDDPPPPDPPDDDPDLVNLLVVLLVVQCVVCPPPDDNVVLVVLLVVLLVVCPVPPDSPCSSVSSSVSSVVVVVVVSVVD